Protein AF-A0A354IAH8-F1 (afdb_monomer)

Mean predicted aligned error: 7.02 Å

Solvent-accessible surface area (backbone atoms only — not comparable to full-atom values): 6229 Å² total; per-residue (Å²): 140,84,80,84,77,92,53,90,78,69,50,92,51,48,60,74,59,76,29,53,69,66,56,52,53,50,53,42,53,41,26,49,72,64,42,62,59,69,50,46,52,51,19,22,42,71,54,41,58,93,51,20,69,62,46,41,41,35,42,39,73,62,40,51,72,65,60,51,51,54,34,29,77,70,66,77,45,76,82,71,96,65,54,73,70,57,50,57,36,42,47,50,42,17,51,31,46,34,50,53,55,50,59,60,56,78,75,109

Radius of gyration: 14.68 Å; Cα contacts (8 Å, |Δi|>4): 103; chains: 1; bounding box: 50×22×39 Å

pLDDT: mean 84.74, std 15.86, range [38.16, 96.38]

Foldseek 3Di:
DDDDPPDPDLPVDLVVLVDDPVLLVVQLVCLLVVPPLVLLLVLLCVLPVLQSVVLSCCRHVVDDPVNVVVCVVVVNDDDGPDDPSVSVSSNSSSSSSSVVVVVVVVVD

Sequence (108 aa):
MQRKRNGYGIMESYAGYGLTRERAKILLKECVAGKHTELVQSAARQAKPDISKWIISSIVDGKSLHDMEVRWELGETEIMPCCRNSFYAYRKLTLAILDKMLQGKETA

Secondary structure (DSSP, 8-state):
------S----SSGGGGT--HHHHHHHHHHHHTTTTHHHHHHHHHHH-GGGHHHHHHHHTS---HHHHHHHHHTTSSPPPSS-HHHHHHHHHHHHHHHHHHHHHHHT-

Structure (mmCIF, N/CA/C/O backbone):
data_AF-A0A354IAH8-F1
#
_entry.id   AF-A0A354IAH8-F1
#
loop_
_atom_site.group_PDB
_atom_site.id
_atom_site.type_symbol
_atom_site.label_atom_id
_atom_site.label_alt_id
_atom_site.label_comp_id
_atom_site.label_asym_id
_atom_site.label_entity_id
_atom_site.label_seq_id
_atom_site.pdbx_PDB_ins_code
_atom_site.Cartn_x
_atom_site.Cartn_y
_atom_site.Cartn_z
_atom_site.occupancy
_atom_site.B_iso_or_equiv
_atom_site.auth_seq_id
_atom_site.auth_comp_id
_atom_site.auth_asym_id
_atom_site.auth_atom_id
_atom_site.pdbx_PDB_model_num
ATOM 1 N N . MET A 1 1 ? -33.307 -4.930 -15.703 1.00 40.62 1 MET A N 1
ATOM 2 C CA . MET A 1 1 ? -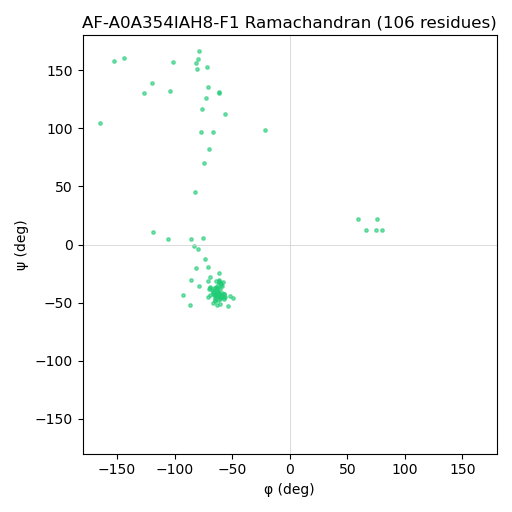32.308 -5.974 -15.375 1.00 40.62 1 MET A CA 1
ATOM 3 C C . MET A 1 1 ? -31.030 -5.712 -16.168 1.00 40.62 1 MET A C 1
ATOM 5 O O . MET A 1 1 ? -30.975 -6.062 -17.338 1.00 40.62 1 MET A O 1
ATOM 9 N N . GLN A 1 2 ? -30.025 -5.054 -15.582 1.00 45.28 2 GLN A N 1
ATOM 10 C CA . GLN A 1 2 ? -28.711 -4.901 -16.222 1.00 45.28 2 GLN A CA 1
ATOM 11 C C . GLN A 1 2 ? -27.704 -5.859 -15.581 1.00 45.28 2 GLN A C 1
ATOM 13 O O . GLN A 1 2 ? -27.651 -6.030 -14.366 1.00 45.28 2 GLN A O 1
ATOM 18 N N . ARG A 1 3 ? -26.988 -6.555 -16.463 1.00 38.16 3 ARG A N 1
ATOM 19 C CA . ARG A 1 3 ? -26.173 -7.746 -16.226 1.00 38.16 3 ARG A CA 1
ATOM 20 C C . ARG A 1 3 ? -25.024 -7.473 -15.248 1.00 38.16 3 ARG A C 1
ATOM 22 O O . ARG A 1 3 ? -24.243 -6.547 -15.454 1.00 38.16 3 ARG A O 1
ATOM 29 N N . LYS A 1 4 ? -24.886 -8.343 -14.239 1.00 45.16 4 LYS A N 1
ATOM 30 C CA . LYS A 1 4 ? -23.687 -8.465 -13.396 1.00 45.16 4 LYS A CA 1
ATOM 31 C C . LYS A 1 4 ? -22.473 -8.720 -14.297 1.00 45.16 4 LYS A C 1
ATOM 33 O O . LYS A 1 4 ? -22.378 -9.771 -14.926 1.00 45.16 4 LYS A O 1
ATOM 38 N N . ARG A 1 5 ? -21.554 -7.755 -14.371 1.00 42.41 5 ARG A N 1
ATOM 39 C CA . ARG A 1 5 ? -20.229 -7.951 -14.971 1.00 42.41 5 ARG A CA 1
ATOM 40 C C . ARG A 1 5 ? -19.363 -8.721 -13.972 1.00 42.41 5 ARG A C 1
ATOM 42 O O . ARG A 1 5 ? -18.792 -8.134 -13.063 1.00 42.41 5 ARG A O 1
ATOM 49 N N . ASN A 1 6 ? -19.288 -10.037 -14.154 1.00 42.16 6 ASN A N 1
ATOM 50 C CA . ASN A 1 6 ? -18.284 -10.911 -13.543 1.00 42.16 6 ASN A CA 1
ATOM 51 C C . ASN A 1 6 ? -16.930 -10.714 -14.256 1.00 42.16 6 ASN A C 1
ATOM 53 O O . ASN A 1 6 ? -16.478 -11.565 -15.012 1.00 42.16 6 ASN A O 1
ATOM 57 N N . GLY A 1 7 ? -16.296 -9.563 -14.055 1.00 41.38 7 GLY A N 1
ATOM 58 C CA . GLY A 1 7 ? -14.892 -9.345 -14.403 1.00 41.38 7 GLY A CA 1
ATOM 59 C C . GLY A 1 7 ? -14.202 -8.835 -13.155 1.00 41.38 7 GLY A C 1
ATOM 60 O O . GLY A 1 7 ? -14.775 -7.954 -12.523 1.00 41.38 7 GLY A O 1
ATOM 61 N N . TYR A 1 8 ? -13.059 -9.424 -12.775 1.00 46.66 8 TYR A N 1
ATOM 62 C CA . TYR A 1 8 ? -12.206 -9.029 -11.643 1.00 46.66 8 TYR A CA 1
ATOM 63 C C . TYR A 1 8 ? -12.459 -7.575 -11.236 1.00 46.66 8 TYR A C 1
ATOM 65 O O . TYR A 1 8 ? -12.022 -6.658 -11.928 1.00 46.66 8 TYR A O 1
ATOM 73 N N . GLY A 1 9 ? -13.281 -7.389 -10.197 1.00 45.28 9 GLY A N 1
ATOM 74 C CA . GLY A 1 9 ? -13.954 -6.124 -9.917 1.00 45.28 9 GLY A CA 1
ATOM 75 C C . GLY A 1 9 ? -12.963 -5.071 -9.457 1.00 45.28 9 GLY A C 1
ATOM 76 O O . GLY A 1 9 ? -12.788 -4.861 -8.260 1.00 45.28 9 GLY A O 1
ATOM 77 N N . ILE A 1 10 ? -12.291 -4.420 -10.406 1.00 54.34 10 ILE A N 1
ATOM 78 C CA . ILE A 1 10 ? -11.511 -3.218 -10.154 1.00 54.34 10 ILE A CA 1
ATOM 79 C C . ILE A 1 10 ? -12.529 -2.152 -9.770 1.00 54.34 10 ILE A C 1
ATOM 81 O O . ILE A 1 10 ? -13.186 -1.550 -10.615 1.00 54.34 10 ILE A O 1
ATOM 85 N N . MET A 1 11 ? -12.708 -1.959 -8.468 1.00 63.72 11 MET A N 1
ATOM 86 C CA . MET A 1 11 ? -13.592 -0.923 -7.963 1.00 63.72 11 MET A CA 1
ATOM 87 C C . MET A 1 11 ? -12.855 0.400 -8.120 1.00 63.72 11 MET A C 1
ATOM 89 O O . MET A 1 11 ? -11.775 0.598 -7.561 1.00 63.72 11 MET A O 1
ATOM 93 N N . GLU A 1 12 ? -13.389 1.298 -8.945 1.00 66.56 12 GLU A N 1
ATOM 94 C CA . GLU A 1 12 ? -12.732 2.571 -9.266 1.00 66.56 12 GLU A CA 1
ATOM 95 C C . GLU A 1 12 ? -12.526 3.431 -8.012 1.00 66.56 12 GLU A C 1
ATOM 97 O O . GLU A 1 12 ? -11.486 4.077 -7.856 1.00 66.56 12 GLU A O 1
ATOM 102 N N . SER A 1 13 ? -13.452 3.345 -7.057 1.00 80.62 13 SER A N 1
ATOM 103 C CA . SER A 1 13 ? -13.419 4.071 -5.792 1.00 80.62 13 SER A CA 1
ATOM 104 C C . SER A 1 13 ? -12.955 3.204 -4.614 1.00 80.62 13 SER A C 1
ATOM 106 O O . SER A 1 13 ? -13.081 1.981 -4.615 1.00 80.62 13 SER A O 1
ATOM 108 N N . TYR A 1 14 ? -12.444 3.859 -3.569 1.00 85.50 14 TYR A N 1
ATOM 109 C CA . TYR A 1 14 ? -12.134 3.219 -2.285 1.00 85.50 14 TYR A CA 1
ATOM 110 C C . TYR A 1 14 ? -13.373 2.610 -1.609 1.00 85.50 14 TYR A C 1
ATOM 112 O O . TYR A 1 14 ? -13.255 1.582 -0.948 1.00 85.50 14 TYR A O 1
ATOM 120 N N . ALA A 1 15 ? -14.557 3.193 -1.837 1.00 85.56 15 ALA A N 1
ATOM 121 C CA . ALA A 1 15 ? -15.809 2.751 -1.227 1.00 85.56 15 ALA A CA 1
ATOM 122 C C . ALA A 1 15 ? -16.148 1.298 -1.576 1.00 85.56 15 ALA A C 1
ATOM 124 O O . ALA A 1 15 ? -16.645 0.565 -0.728 1.00 85.56 15 ALA A O 1
ATOM 125 N N . GLY A 1 16 ? -15.808 0.850 -2.789 1.00 85.38 16 GLY A N 1
ATOM 126 C CA . GLY A 1 16 ? -15.986 -0.550 -3.164 1.00 85.38 16 GLY A CA 1
ATOM 127 C C . GLY A 1 16 ? -15.177 -1.517 -2.289 1.00 85.38 16 GLY A C 1
ATOM 128 O O . GLY A 1 16 ? -15.620 -2.623 -2.000 1.00 85.38 16 GLY A O 1
ATOM 129 N N . TYR A 1 17 ? -14.020 -1.085 -1.790 1.00 85.06 17 TYR A N 1
ATOM 130 C CA . TYR A 1 17 ? -13.194 -1.871 -0.873 1.00 85.06 17 TYR A CA 1
ATOM 131 C C . TYR A 1 17 ? -13.607 -1.714 0.601 1.00 85.06 17 TYR A C 1
ATOM 133 O O . TYR A 1 17 ? -12.941 -2.259 1.478 1.00 85.06 17 TYR A O 1
ATOM 141 N N . GLY A 1 18 ? -14.693 -0.986 0.886 1.00 87.12 18 GLY A N 1
ATOM 142 C CA . GLY A 1 18 ? -15.127 -0.675 2.248 1.00 87.12 18 GLY A CA 1
ATOM 143 C C . GLY A 1 18 ? -14.288 0.410 2.926 1.00 87.12 18 GLY A C 1
ATOM 144 O O . GLY A 1 18 ? -14.262 0.469 4.149 1.00 87.12 18 GLY A O 1
ATOM 145 N N . LEU A 1 19 ? -13.593 1.252 2.151 1.00 90.62 19 LEU A N 1
ATOM 146 C CA . LEU A 1 19 ? -12.712 2.299 2.670 1.00 90.62 19 LEU A CA 1
ATOM 147 C C . LEU A 1 19 ? -13.179 3.688 2.212 1.00 90.62 19 LEU A C 1
ATOM 149 O O . LEU A 1 19 ? -13.548 3.887 1.052 1.00 90.62 19 LEU A O 1
ATOM 153 N N . THR A 1 20 ? -13.130 4.683 3.096 1.00 92.25 20 THR A N 1
ATOM 154 C CA . THR A 1 20 ? -13.354 6.085 2.703 1.00 92.25 20 THR A CA 1
ATOM 155 C C . THR A 1 20 ? -12.078 6.688 2.114 1.00 92.25 20 THR A C 1
ATOM 157 O O . THR A 1 20 ? -10.963 6.235 2.388 1.00 92.25 20 THR A O 1
ATOM 160 N N . ARG A 1 21 ? -12.209 7.732 1.284 1.00 90.88 21 ARG A N 1
ATOM 161 C CA . ARG A 1 21 ? -11.035 8.418 0.711 1.00 90.88 21 ARG A CA 1
ATOM 162 C C . ARG A 1 21 ? -10.203 9.087 1.803 1.00 90.88 21 ARG A C 1
ATOM 164 O O . ARG A 1 21 ? -8.979 9.113 1.717 1.00 90.88 21 ARG A O 1
ATOM 171 N N . GLU A 1 22 ? -10.868 9.619 2.816 1.00 93.38 22 GLU A N 1
ATOM 172 C CA . GLU A 1 22 ? -10.285 10.293 3.968 1.00 93.38 22 GLU A CA 1
ATOM 173 C C . GLU A 1 22 ? -9.464 9.299 4.788 1.00 93.38 22 GLU A C 1
ATOM 175 O O . GLU A 1 22 ? -8.290 9.555 5.060 1.00 93.38 22 GLU A O 1
ATOM 180 N N . ARG A 1 23 ? -10.028 8.119 5.082 1.00 94.50 23 ARG A N 1
ATOM 181 C CA . ARG A 1 23 ? -9.314 7.061 5.801 1.00 94.50 23 ARG A CA 1
ATOM 182 C C . ARG A 1 23 ? -8.112 6.554 5.012 1.00 94.50 23 ARG A C 1
ATOM 184 O O . ARG A 1 23 ? -7.030 6.440 5.576 1.00 94.50 23 ARG A O 1
ATOM 191 N N . ALA A 1 24 ? -8.255 6.349 3.702 1.00 94.12 24 ALA A N 1
ATOM 192 C CA . ALA A 1 24 ? -7.136 5.970 2.839 1.00 94.12 24 ALA A CA 1
ATOM 193 C C . ALA A 1 24 ? -5.989 6.997 2.866 1.00 94.12 24 ALA A C 1
ATOM 195 O O . ALA A 1 24 ? -4.820 6.620 2.917 1.00 94.12 24 ALA A O 1
ATOM 196 N N . LYS A 1 25 ? -6.311 8.300 2.855 1.00 94.06 25 LYS A N 1
ATOM 197 C CA . LYS A 1 25 ? -5.312 9.375 2.972 1.00 94.06 25 LYS A CA 1
ATOM 198 C C . LYS A 1 25 ? -4.597 9.348 4.323 1.00 94.06 25 LYS A C 1
ATOM 200 O O . LYS A 1 25 ? -3.388 9.560 4.353 1.00 94.06 25 LYS A O 1
ATOM 205 N N . ILE A 1 26 ? -5.326 9.110 5.414 1.00 95.50 26 ILE A N 1
ATOM 206 C CA . ILE A 1 26 ? -4.751 8.997 6.762 1.00 95.50 26 ILE A CA 1
ATOM 207 C C . ILE A 1 26 ? -3.793 7.805 6.820 1.00 95.50 26 ILE A C 1
ATOM 209 O O . ILE A 1 26 ? -2.624 7.997 7.138 1.00 95.50 26 ILE A O 1
ATOM 213 N N . LEU A 1 27 ? -4.247 6.623 6.393 1.00 95.25 27 LEU A N 1
ATOM 214 C CA . LEU A 1 27 ? -3.432 5.407 6.383 1.00 95.25 27 LEU A CA 1
ATOM 215 C C . LEU A 1 27 ? -2.152 5.580 5.566 1.00 95.25 27 LEU A C 1
ATOM 217 O O . LEU A 1 27 ? -1.081 5.185 6.011 1.00 95.25 27 LEU A O 1
ATOM 221 N N . LEU A 1 28 ? -2.230 6.211 4.391 1.00 94.69 28 LEU A N 1
ATOM 222 C CA . LEU A 1 28 ? -1.041 6.491 3.584 1.00 94.69 28 LEU A CA 1
ATOM 223 C C . LEU A 1 28 ? -0.042 7.391 4.315 1.00 94.69 28 LEU A C 1
ATOM 225 O O . LEU A 1 28 ? 1.149 7.101 4.298 1.00 94.69 28 LEU A O 1
ATOM 229 N N . LYS A 1 29 ? -0.509 8.457 4.975 1.00 95.12 29 LYS A N 1
ATOM 230 C CA . LYS A 1 29 ? 0.370 9.331 5.767 1.00 95.12 29 LYS A CA 1
ATOM 231 C C . LYS A 1 29 ? 1.022 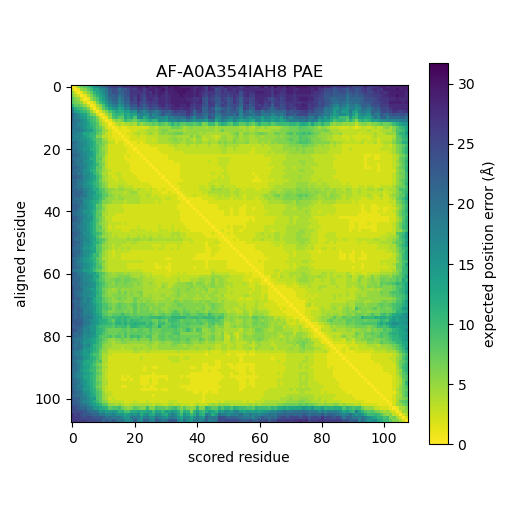8.575 6.922 1.00 95.12 29 LYS A C 1
ATOM 233 O O . LYS A 1 29 ? 2.205 8.766 7.174 1.00 95.12 29 LYS A O 1
ATOM 238 N N . GLU A 1 30 ? 0.269 7.717 7.601 1.00 95.12 30 GLU A N 1
ATOM 239 C CA . GLU A 1 30 ? 0.781 6.886 8.693 1.00 95.12 30 GLU A CA 1
ATOM 240 C C . GLU A 1 30 ? 1.836 5.891 8.201 1.00 95.12 30 GLU A C 1
ATOM 242 O O . GLU A 1 30 ? 2.891 5.774 8.820 1.00 95.12 30 GLU A O 1
ATOM 247 N N . CYS A 1 31 ? 1.596 5.238 7.061 1.00 94.56 31 CYS A N 1
ATOM 248 C CA . CYS A 1 31 ? 2.544 4.302 6.459 1.00 94.56 31 CYS A CA 1
ATOM 249 C C . CYS A 1 31 ? 3.841 4.995 6.021 1.00 94.56 31 CYS A C 1
ATOM 251 O O . CYS A 1 31 ? 4.922 4.493 6.314 1.00 94.56 31 CYS A O 1
ATOM 253 N N . VAL A 1 32 ? 3.744 6.161 5.370 1.00 93.38 32 VAL A N 1
ATOM 254 C CA . VAL A 1 32 ? 4.918 6.964 4.977 1.00 93.38 32 VAL A CA 1
ATOM 255 C C . VAL A 1 32 ? 5.691 7.464 6.201 1.00 93.38 32 VAL A C 1
ATOM 257 O O . VAL A 1 32 ? 6.912 7.566 6.166 1.00 93.38 32 VAL A O 1
ATOM 260 N N . ALA A 1 33 ? 5.003 7.716 7.317 1.00 94.12 33 ALA A N 1
ATOM 261 C CA . ALA A 1 33 ? 5.631 8.032 8.599 1.00 94.12 33 ALA A CA 1
ATOM 262 C C . ALA A 1 33 ? 6.249 6.806 9.308 1.00 94.12 33 ALA A C 1
ATOM 264 O O . ALA A 1 33 ? 6.681 6.920 10.454 1.00 94.12 33 ALA A O 1
ATOM 265 N N . GLY A 1 34 ? 6.272 5.632 8.667 1.00 91.88 34 GLY A N 1
ATOM 266 C CA . GLY A 1 34 ? 6.861 4.406 9.206 1.00 91.88 34 GLY A CA 1
ATOM 267 C C . GLY A 1 34 ? 5.978 3.656 10.207 1.00 91.88 34 GLY A C 1
ATOM 268 O O . GLY A 1 34 ? 6.461 2.754 10.890 1.00 91.88 34 GLY A O 1
ATOM 269 N N . LYS A 1 35 ?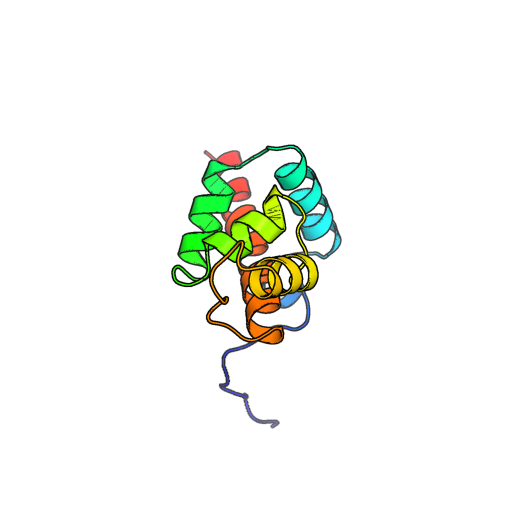 4.688 4.000 10.324 1.00 93.06 35 LYS A N 1
ATOM 270 C CA . LYS A 1 35 ? 3.750 3.240 11.161 1.00 93.06 35 LYS A CA 1
ATOM 271 C C . LYS A 1 35 ? 3.260 1.991 10.431 1.00 93.06 35 LYS A C 1
ATOM 273 O O . LYS A 1 35 ? 3.117 1.972 9.212 1.00 93.06 35 LYS A O 1
ATOM 278 N N . HIS A 1 36 ? 2.923 0.962 11.208 1.00 91.75 36 HIS A N 1
ATOM 279 C CA . HIS A 1 36 ? 2.266 -0.262 10.730 1.00 91.75 36 HIS A CA 1
ATOM 280 C C . HIS A 1 36 ? 3.046 -1.052 9.664 1.00 91.75 36 HIS A C 1
ATOM 282 O O . HIS A 1 36 ? 2.449 -1.858 8.957 1.00 91.75 36 HIS A O 1
ATOM 288 N N . THR A 1 37 ? 4.367 -0.876 9.564 1.00 90.19 37 THR A N 1
ATOM 289 C CA . THR A 1 37 ? 5.211 -1.448 8.499 1.00 90.19 37 THR A CA 1
ATOM 290 C C . THR A 1 37 ? 5.018 -2.956 8.320 1.00 90.19 37 THR A C 1
ATOM 292 O O . THR A 1 37 ? 4.833 -3.429 7.200 1.00 90.19 37 THR A O 1
ATOM 295 N N . GLU A 1 38 ? 4.969 -3.720 9.412 1.00 92.56 38 GLU A N 1
ATOM 296 C CA . GLU A 1 38 ? 4.726 -5.170 9.370 1.00 92.56 38 GLU A CA 1
ATOM 297 C C . GLU A 1 38 ? 3.320 -5.521 8.859 1.00 92.56 38 GLU A C 1
ATOM 299 O O . GLU A 1 38 ? 3.145 -6.442 8.057 1.00 92.56 38 GLU A O 1
ATOM 304 N N . LEU A 1 39 ? 2.307 -4.757 9.277 1.00 94.88 39 LEU A N 1
ATOM 305 C CA . LEU A 1 39 ? 0.927 -4.955 8.835 1.00 94.88 39 LEU A CA 1
ATOM 306 C C . LEU A 1 39 ? 0.763 -4.593 7.360 1.00 94.88 39 LEU A C 1
ATOM 308 O O . LEU A 1 39 ? 0.056 -5.296 6.648 1.00 94.88 39 LEU A O 1
ATOM 312 N N . VAL A 1 40 ? 1.455 -3.559 6.873 1.00 95.31 40 VAL A N 1
ATOM 313 C CA . VAL A 1 40 ? 1.478 -3.203 5.446 1.00 95.31 40 VAL A CA 1
ATOM 314 C C . VAL A 1 40 ? 2.077 -4.339 4.621 1.00 95.31 40 VAL A C 1
ATOM 316 O O . VAL A 1 40 ? 1.520 -4.693 3.582 1.00 95.31 40 VAL A O 1
ATOM 319 N N . GLN A 1 41 ? 3.169 -4.955 5.087 1.00 95.06 41 GLN A N 1
ATOM 320 C CA . GLN A 1 41 ? 3.759 -6.113 4.410 1.00 95.06 41 GLN A CA 1
ATOM 321 C C . GLN A 1 41 ? 2.785 -7.296 4.360 1.00 95.06 41 GLN A C 1
ATOM 323 O O . GLN A 1 41 ? 2.608 -7.904 3.302 1.00 95.06 41 GLN A O 1
ATOM 328 N N . SER A 1 42 ? 2.121 -7.600 5.480 1.00 95.94 42 SER A N 1
ATOM 329 C CA . SER A 1 42 ? 1.110 -8.661 5.548 1.00 95.94 42 SER A CA 1
ATOM 330 C C . SER A 1 42 ? -0.077 -8.371 4.624 1.00 95.94 42 SER A C 1
ATOM 332 O O . SER A 1 42 ? -0.447 -9.209 3.801 1.00 95.94 42 SER A O 1
ATOM 334 N N . ALA A 1 43 ? -0.619 -7.153 4.676 1.00 96.38 43 ALA A N 1
ATOM 335 C CA . ALA A 1 43 ? -1.734 -6.718 3.846 1.00 96.38 43 ALA A CA 1
ATOM 336 C C . ALA A 1 43 ? -1.394 -6.763 2.348 1.00 96.38 43 ALA A C 1
ATOM 338 O O . ALA A 1 43 ? -2.207 -7.222 1.548 1.00 96.38 43 ALA A O 1
ATOM 339 N N . ALA A 1 44 ? -0.185 -6.346 1.958 1.00 96.06 44 ALA A N 1
ATOM 340 C CA . ALA A 1 44 ? 0.261 -6.389 0.568 1.00 96.06 44 ALA A CA 1
ATOM 341 C C . ALA A 1 44 ? 0.411 -7.828 0.053 1.00 96.06 44 ALA A C 1
ATOM 343 O O . ALA A 1 44 ? -0.009 -8.121 -1.067 1.00 96.06 44 ALA A O 1
ATOM 344 N N . ARG A 1 45 ? 0.955 -8.738 0.876 1.00 95.50 45 ARG A N 1
ATOM 345 C CA . ARG A 1 45 ? 1.027 -10.169 0.541 1.00 95.50 45 ARG A CA 1
ATOM 346 C C . ARG A 1 45 ? -0.366 -10.783 0.401 1.00 95.50 45 ARG A C 1
ATOM 348 O O . ARG A 1 45 ? -0.578 -11.550 -0.528 1.00 95.50 45 ARG A O 1
ATOM 355 N N . GLN A 1 46 ? -1.318 -10.418 1.262 1.00 95.12 46 GLN A N 1
ATOM 356 C CA . GLN A 1 46 ? -2.705 -10.885 1.144 1.00 95.12 46 GLN A CA 1
ATOM 357 C C . GLN A 1 46 ? -3.412 -10.332 -0.099 1.00 95.12 46 GLN A C 1
ATOM 359 O O . GLN A 1 46 ? -4.165 -11.056 -0.744 1.00 95.12 46 GLN A O 1
ATOM 364 N N . ALA A 1 47 ? -3.171 -9.067 -0.454 1.00 93.62 47 ALA A N 1
ATOM 365 C CA . ALA A 1 47 ? -3.794 -8.445 -1.618 1.00 93.62 47 ALA A CA 1
ATOM 366 C C . ALA A 1 47 ? -3.319 -9.077 -2.933 1.00 93.62 47 ALA A C 1
ATOM 368 O O . ALA A 1 47 ? -4.139 -9.411 -3.789 1.00 93.62 47 ALA A O 1
ATOM 369 N N . LYS A 1 48 ? -1.997 -9.207 -3.108 1.00 93.38 48 LYS A N 1
ATOM 370 C CA . LYS A 1 48 ? -1.383 -9.848 -4.277 1.00 93.38 48 LYS A CA 1
ATOM 371 C C . LYS A 1 48 ? 0.099 -10.157 -3.997 1.00 93.38 48 LYS A C 1
ATOM 373 O O . LYS A 1 48 ? 0.919 -9.239 -4.078 1.00 93.38 48 LYS A O 1
ATOM 378 N N . PRO A 1 49 ? 0.468 -11.427 -3.738 1.00 92.44 49 PRO A N 1
ATOM 379 C CA . PRO A 1 49 ? 1.848 -11.813 -3.433 1.00 92.44 49 PRO A CA 1
ATOM 380 C C . PRO A 1 49 ? 2.842 -11.408 -4.526 1.00 92.44 49 PRO A C 1
ATOM 382 O O . PRO A 1 49 ? 3.868 -10.802 -4.234 1.00 92.44 49 PRO A O 1
ATOM 385 N N . ASP A 1 50 ? 2.490 -11.658 -5.790 1.00 91.62 50 ASP A N 1
ATOM 386 C CA . ASP A 1 50 ? 3.400 -11.486 -6.931 1.00 91.62 50 ASP A CA 1
ATOM 387 C C . ASP A 1 50 ? 3.882 -10.052 -7.127 1.00 91.62 50 ASP A C 1
ATOM 389 O O . ASP A 1 50 ? 4.926 -9.852 -7.730 1.00 91.62 50 ASP A O 1
ATOM 393 N N . ILE A 1 51 ? 3.127 -9.054 -6.649 1.00 91.00 51 ILE A N 1
ATOM 394 C CA . ILE A 1 51 ? 3.495 -7.639 -6.781 1.00 91.00 51 ILE A CA 1
ATOM 395 C C . ILE A 1 51 ? 3.679 -6.935 -5.435 1.00 91.00 51 ILE A C 1
ATOM 397 O O . ILE A 1 51 ? 3.782 -5.706 -5.388 1.00 91.00 51 ILE A O 1
ATOM 401 N N . SER A 1 52 ? 3.706 -7.682 -4.327 1.00 93.56 52 SER A N 1
ATOM 402 C CA . SER A 1 52 ? 3.645 -7.086 -2.992 1.00 93.56 52 SER A CA 1
ATOM 403 C C . SER A 1 52 ? 4.794 -6.108 -2.748 1.00 93.56 52 SER A C 1
ATOM 405 O O . SER A 1 52 ? 4.567 -5.071 -2.134 1.00 93.56 52 SER A O 1
ATOM 407 N N . LYS A 1 53 ? 6.001 -6.376 -3.277 1.00 93.25 53 LYS A N 1
ATOM 408 C CA . LYS A 1 53 ? 7.164 -5.479 -3.132 1.00 93.25 53 LYS A CA 1
ATOM 409 C C . LYS A 1 53 ? 6.920 -4.087 -3.727 1.00 93.25 53 LYS A C 1
ATOM 411 O O . LYS A 1 53 ? 7.159 -3.091 -3.052 1.00 93.25 53 LYS A O 1
ATOM 416 N N . TRP A 1 54 ? 6.345 -4.006 -4.928 1.00 93.81 54 TRP A N 1
ATOM 417 C CA . TRP A 1 54 ? 6.025 -2.728 -5.575 1.00 93.81 54 TRP A CA 1
ATOM 418 C C . TRP A 1 54 ? 4.894 -1.997 -4.844 1.00 93.81 54 TRP A C 1
ATOM 420 O O . TRP A 1 54 ? 4.936 -0.779 -4.684 1.00 93.81 54 TRP A O 1
ATOM 430 N N . ILE A 1 55 ? 3.895 -2.730 -4.340 1.00 94.62 55 ILE A N 1
ATOM 431 C CA . ILE A 1 55 ? 2.811 -2.141 -3.542 1.00 94.62 55 ILE A CA 1
ATOM 432 C C . ILE A 1 55 ? 3.334 -1.576 -2.216 1.00 94.62 55 ILE A C 1
ATOM 434 O O . ILE A 1 55 ? 2.948 -0.469 -1.842 1.00 94.62 55 ILE A O 1
ATOM 438 N N . ILE A 1 56 ? 4.232 -2.296 -1.536 1.00 94.88 56 ILE A N 1
ATOM 439 C CA . ILE A 1 56 ? 4.874 -1.837 -0.297 1.00 94.88 56 ILE A CA 1
ATOM 440 C C . ILE A 1 56 ? 5.665 -0.559 -0.566 1.00 94.88 56 ILE A C 1
ATOM 442 O O . ILE A 1 56 ? 5.396 0.439 0.096 1.00 94.88 56 ILE A O 1
ATOM 446 N N . SER A 1 57 ? 6.538 -0.530 -1.579 1.00 93.06 57 SER A N 1
ATOM 447 C CA . SER A 1 57 ? 7.263 0.698 -1.941 1.00 93.06 57 SER A CA 1
ATOM 448 C C . SER A 1 57 ? 6.328 1.853 -2.292 1.00 93.06 57 SER A C 1
ATOM 450 O O . SER A 1 57 ? 6.606 3.014 -2.001 1.00 93.06 57 SER A O 1
ATOM 452 N N . SER A 1 58 ? 5.164 1.560 -2.866 1.00 94.25 58 SER A N 1
ATOM 453 C CA . SER A 1 58 ? 4.194 2.600 -3.183 1.00 94.25 58 SER A CA 1
ATOM 454 C C . SER A 1 58 ? 3.504 3.222 -1.967 1.00 94.25 58 SER A C 1
ATOM 456 O O . SER A 1 58 ? 3.101 4.389 -2.003 1.00 94.25 58 SER A O 1
ATOM 458 N N . ILE A 1 59 ? 3.313 2.428 -0.914 1.00 94.56 59 ILE A N 1
ATOM 459 C CA . ILE A 1 59 ? 2.591 2.813 0.301 1.00 94.56 59 ILE A CA 1
ATOM 460 C C . ILE A 1 59 ? 3.547 3.371 1.359 1.00 94.56 59 ILE A C 1
ATOM 462 O O . ILE A 1 59 ? 3.220 4.378 1.977 1.00 94.56 59 ILE A O 1
ATOM 466 N N . VAL A 1 60 ? 4.703 2.735 1.550 1.00 94.38 60 VAL A N 1
ATOM 467 C CA . VAL A 1 60 ? 5.696 3.085 2.577 1.00 94.38 60 VAL A CA 1
ATOM 468 C C . VAL A 1 60 ? 6.653 4.152 2.058 1.00 94.38 60 VAL A C 1
ATOM 470 O O . VAL A 1 60 ? 6.771 5.209 2.663 1.00 94.38 60 VAL A O 1
ATOM 473 N N . ASP A 1 61 ? 7.260 3.942 0.888 1.00 90.06 61 ASP A N 1
ATOM 474 C CA . ASP A 1 61 ? 8.240 4.893 0.336 1.00 90.06 61 ASP A CA 1
ATOM 475 C C . ASP A 1 61 ? 7.566 6.061 -0.410 1.00 90.06 61 ASP A C 1
ATOM 477 O O . ASP A 1 61 ? 8.237 6.927 -0.974 1.00 90.06 61 ASP A O 1
ATOM 481 N N . GLY A 1 62 ? 6.229 6.061 -0.484 1.00 89.00 62 GLY A N 1
ATOM 482 C CA . GLY A 1 62 ? 5.441 7.068 -1.195 1.00 89.00 62 GLY A CA 1
ATOM 483 C C . GLY A 1 62 ? 5.625 7.058 -2.716 1.00 89.00 62 GLY A C 1
ATOM 484 O O . GLY A 1 62 ? 5.184 7.992 -3.384 1.00 89.00 62 GLY A O 1
ATOM 485 N N . LYS A 1 63 ? 6.254 6.019 -3.281 1.00 89.00 63 LYS A N 1
ATOM 486 C CA . LYS A 1 63 ? 6.587 5.957 -4.709 1.00 89.00 63 LYS A CA 1
ATOM 487 C C . LYS A 1 63 ? 5.341 5.768 -5.571 1.00 89.00 63 LYS A C 1
ATOM 489 O O . LYS A 1 63 ? 4.455 4.952 -5.294 1.00 89.00 63 LYS A O 1
ATOM 494 N N . SER A 1 64 ? 5.256 6.524 -6.651 1.00 86.19 64 SER A N 1
ATOM 495 C CA . SER A 1 64 ? 4.250 6.315 -7.684 1.00 86.19 64 SER A CA 1
ATOM 496 C C . SER A 1 64 ? 4.643 5.151 -8.598 1.00 86.19 64 SER A C 1
ATOM 498 O O . SER A 1 64 ? 5.781 4.684 -8.584 1.00 86.19 64 SER A O 1
ATOM 500 N N . LEU A 1 65 ? 3.688 4.676 -9.403 1.00 85.50 65 LEU A N 1
ATOM 501 C CA . LEU A 1 65 ? 3.992 3.727 -10.474 1.00 85.50 65 LEU A CA 1
ATOM 502 C C . LEU A 1 65 ? 5.044 4.303 -11.427 1.00 85.50 65 LEU A C 1
ATOM 504 O O . LEU A 1 65 ? 5.987 3.608 -11.776 1.00 85.50 65 LEU A O 1
ATOM 508 N N . HIS A 1 66 ? 4.905 5.584 -11.766 1.00 86.69 66 HIS A N 1
ATOM 509 C CA . HIS A 1 66 ? 5.832 6.284 -12.642 1.00 86.69 66 HIS A CA 1
ATOM 510 C C . HIS A 1 66 ? 7.260 6.293 -12.080 1.00 86.69 66 HIS A C 1
ATOM 512 O O . HIS A 1 66 ? 8.200 5.979 -12.797 1.00 86.69 66 HIS A O 1
ATOM 518 N N . ASP A 1 67 ? 7.429 6.540 -10.776 1.00 86.75 67 ASP A N 1
ATOM 519 C CA . ASP A 1 67 ? 8.757 6.488 -10.145 1.00 86.75 67 ASP A CA 1
ATOM 520 C C . ASP A 1 67 ? 9.396 5.096 -10.250 1.00 86.75 67 ASP A C 1
ATOM 522 O O . ASP A 1 67 ? 10.616 4.967 -10.311 1.00 86.75 67 ASP A O 1
ATOM 526 N N . MET A 1 68 ? 8.581 4.039 -10.241 1.00 86.12 68 MET A N 1
ATOM 527 C CA . MET A 1 68 ? 9.058 2.665 -10.396 1.00 86.12 68 MET A CA 1
ATOM 528 C C . MET A 1 68 ? 9.349 2.312 -11.856 1.00 86.12 68 MET A C 1
ATOM 530 O O . MET A 1 68 ? 10.318 1.602 -12.105 1.00 86.12 68 MET A O 1
ATOM 534 N N . GLU A 1 69 ? 8.557 2.823 -12.802 1.00 86.62 69 GLU A N 1
ATOM 535 C CA . GLU A 1 69 ? 8.814 2.704 -14.243 1.00 86.62 69 GLU A CA 1
ATOM 536 C C . GLU A 1 69 ? 10.154 3.354 -14.604 1.00 86.62 69 GLU A C 1
ATOM 538 O O . GLU A 1 69 ? 10.990 2.701 -15.218 1.00 86.62 69 GLU A O 1
ATOM 543 N N . VAL A 1 70 ? 10.422 4.567 -14.106 1.00 86.56 70 VAL A N 1
ATOM 544 C CA . VAL A 1 70 ? 11.712 5.252 -14.299 1.00 86.56 70 VAL A CA 1
ATOM 545 C C . VAL A 1 70 ? 12.874 4.424 -13.742 1.00 86.56 70 VAL A C 1
ATOM 547 O O . VAL A 1 70 ? 13.885 4.241 -14.409 1.00 86.56 70 VAL A O 1
ATOM 550 N N . ARG A 1 71 ? 12.740 3.864 -12.534 1.00 85.00 71 ARG A N 1
ATOM 551 C CA . ARG A 1 71 ? 13.781 2.995 -11.950 1.00 85.00 71 ARG A CA 1
ATOM 552 C C . ARG A 1 71 ? 14.025 1.730 -12.767 1.00 85.00 71 ARG A C 1
ATOM 554 O O . ARG A 1 71 ? 15.153 1.250 -12.824 1.00 85.00 71 ARG A O 1
ATOM 561 N N . TRP A 1 72 ? 12.979 1.170 -13.367 1.00 86.06 72 TRP A N 1
ATOM 562 C CA . TRP A 1 72 ? 13.110 0.008 -14.239 1.00 86.06 72 TRP A CA 1
ATOM 563 C C . TRP A 1 72 ? 13.829 0.375 -15.542 1.00 86.06 72 TRP A C 1
ATOM 565 O O . TRP A 1 72 ? 14.748 -0.338 -15.938 1.00 86.06 72 TRP A O 1
ATOM 575 N N . GLU A 1 73 ? 13.483 1.507 -16.160 1.00 86.75 73 GLU A N 1
ATOM 576 C CA . GLU A 1 73 ? 14.170 2.026 -17.353 1.00 86.75 73 GLU A CA 1
ATOM 577 C C . GLU A 1 73 ? 15.661 2.297 -17.094 1.00 86.75 73 GLU A C 1
ATOM 579 O O . GLU A 1 73 ? 16.493 2.085 -17.975 1.00 86.75 73 GLU A O 1
ATOM 584 N N . LEU A 1 74 ? 16.011 2.697 -15.868 1.00 90.44 74 LEU A N 1
ATOM 585 C CA . LEU A 1 74 ? 17.393 2.875 -15.410 1.00 90.44 74 LEU A CA 1
ATOM 586 C C . LEU A 1 74 ? 18.104 1.560 -15.026 1.00 90.44 74 LEU A C 1
ATOM 588 O O . LEU A 1 74 ? 19.287 1.583 -14.693 1.00 90.44 74 LEU A O 1
ATOM 592 N N . GLY A 1 75 ? 17.414 0.415 -15.057 1.00 86.69 75 GLY A N 1
ATOM 593 C CA . GLY A 1 75 ? 17.970 -0.892 -14.688 1.00 86.69 75 GLY A CA 1
ATOM 594 C C . GLY A 1 75 ? 18.151 -1.115 -13.180 1.00 86.69 75 GLY A C 1
ATOM 595 O O . GLY A 1 75 ? 18.803 -2.077 -12.780 1.00 86.69 75 GLY A O 1
ATOM 596 N N . GLU A 1 76 ? 17.578 -0.258 -12.332 1.00 86.12 76 GLU A N 1
ATOM 597 C CA . GLU A 1 76 ? 17.702 -0.336 -10.867 1.00 86.12 76 GLU A CA 1
ATOM 598 C C . GLU A 1 76 ? 16.734 -1.348 -10.235 1.00 86.12 76 GLU A C 1
ATOM 600 O O . GLU A 1 76 ? 16.920 -1.774 -9.095 1.00 86.12 76 GLU A O 1
ATOM 605 N N . THR A 1 77 ? 15.662 -1.712 -10.944 1.00 81.94 77 THR A N 1
ATOM 606 C CA . THR A 1 77 ? 14.640 -2.645 -10.457 1.00 81.94 77 THR A CA 1
ATOM 607 C C . THR A 1 77 ? 14.097 -3.525 -11.577 1.00 81.94 77 THR A C 1
ATOM 609 O O . THR A 1 77 ? 14.192 -3.204 -12.758 1.00 81.94 77 THR A O 1
ATOM 612 N N . GLU A 1 78 ? 13.490 -4.643 -11.193 1.00 86.00 78 GLU A N 1
ATOM 613 C CA . GLU A 1 78 ? 12.796 -5.548 -12.106 1.00 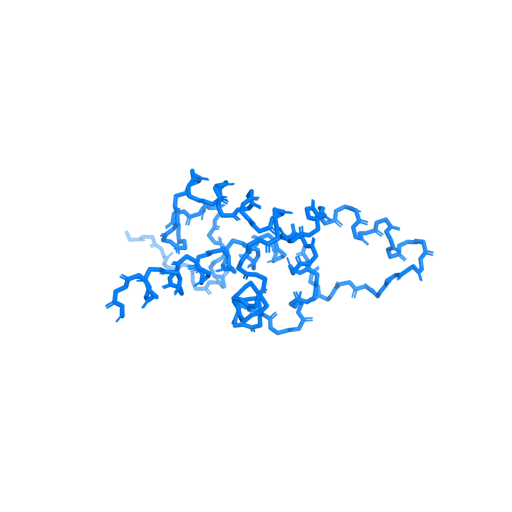86.00 78 GLU A CA 1
ATOM 614 C C . GLU A 1 78 ? 11.481 -4.947 -12.618 1.00 86.00 78 GLU A C 1
ATOM 616 O O . GLU A 1 78 ? 10.801 -4.185 -11.916 1.00 86.00 78 GLU A O 1
ATOM 621 N N . ILE A 1 79 ? 11.073 -5.381 -13.815 1.00 84.62 79 ILE A N 1
ATOM 622 C CA . ILE A 1 79 ? 9.773 -5.025 -14.380 1.00 84.62 79 ILE A CA 1
ATOM 623 C C . ILE A 1 79 ? 8.645 -5.539 -13.483 1.00 84.62 79 ILE A C 1
ATOM 625 O O . ILE A 1 79 ? 8.614 -6.702 -13.074 1.00 84.62 79 ILE A O 1
ATOM 629 N N . MET A 1 80 ? 7.691 -4.666 -13.172 1.00 85.44 80 MET A N 1
ATOM 630 C CA . MET A 1 80 ? 6.522 -5.057 -12.398 1.00 85.44 80 MET A CA 1
ATOM 631 C C . MET A 1 80 ? 5.577 -5.911 -13.256 1.00 85.44 80 MET A C 1
ATOM 633 O O . MET A 1 80 ? 5.124 -5.442 -14.301 1.00 85.44 80 MET A O 1
ATOM 637 N N . PRO A 1 81 ? 5.178 -7.116 -12.809 1.00 86.94 81 PRO A N 1
ATOM 638 C CA . PRO A 1 81 ? 4.344 -8.013 -13.602 1.00 86.94 81 PRO A CA 1
ATOM 639 C C . PRO A 1 81 ? 2.849 -7.655 -13.504 1.00 86.94 81 PRO A C 1
ATOM 641 O O . PRO A 1 81 ? 2.001 -8.520 -13.288 1.00 86.94 81 PRO A O 1
ATOM 644 N N . CYS A 1 82 ? 2.484 -6.373 -13.618 1.00 84.06 82 CYS A N 1
ATOM 645 C CA . CYS A 1 82 ? 1.080 -5.977 -13.725 1.00 84.06 82 CYS A CA 1
ATOM 646 C C . CYS A 1 82 ? 0.876 -4.661 -14.479 1.00 84.06 82 CYS A C 1
ATOM 648 O O . CYS A 1 82 ? 1.766 -3.822 -14.571 1.00 84.06 82 CYS A O 1
ATOM 650 N N . CYS A 1 83 ? -0.336 -4.468 -15.003 1.00 85.06 83 CYS A N 1
ATOM 651 C CA . CYS A 1 83 ? -0.714 -3.218 -15.647 1.00 85.06 83 CYS A CA 1
ATOM 652 C C . CYS A 1 83 ? -1.089 -2.140 -14.618 1.00 85.06 83 CYS A C 1
ATOM 654 O O . CYS A 1 83 ? -1.494 -2.430 -13.486 1.00 85.06 83 CYS A O 1
ATOM 656 N N . ARG A 1 84 ? -1.039 -0.875 -15.049 1.00 84.56 84 ARG A N 1
ATOM 657 C CA . ARG A 1 84 ? -1.347 0.307 -14.229 1.00 84.56 84 ARG A CA 1
ATOM 658 C C . ARG A 1 84 ? -2.665 0.203 -13.455 1.00 84.56 84 ARG A C 1
ATOM 660 O O . ARG A 1 84 ? -2.712 0.506 -12.264 1.00 84.56 84 ARG A O 1
ATOM 667 N N . ASN A 1 85 ? -3.739 -0.234 -14.109 1.00 87.00 85 ASN A N 1
ATOM 668 C CA . ASN A 1 85 ? -5.057 -0.320 -13.472 1.00 87.00 85 ASN A CA 1
ATOM 669 C C . ASN A 1 85 ? -5.080 -1.373 -12.361 1.00 87.00 85 ASN A C 1
ATOM 671 O O . ASN A 1 85 ? -5.597 -1.110 -11.274 1.00 87.00 85 ASN A O 1
ATOM 675 N N . SER A 1 86 ? -4.475 -2.537 -12.609 1.00 89.12 86 SER A N 1
ATOM 676 C CA . SER A 1 86 ? -4.324 -3.584 -11.603 1.00 89.12 86 SER A CA 1
ATOM 677 C C . SER A 1 86 ? -3.480 -3.104 -10.429 1.00 89.12 86 SER A C 1
ATOM 679 O O . SER A 1 86 ? -3.889 -3.288 -9.288 1.00 89.12 86 SER A O 1
ATOM 681 N N . PHE A 1 87 ? -2.370 -2.410 -10.683 1.00 91.31 87 PHE A N 1
ATOM 682 C CA . PHE A 1 87 ? -1.525 -1.848 -9.631 1.00 91.31 87 PHE A CA 1
ATOM 683 C C . PHE A 1 87 ? -2.313 -0.963 -8.656 1.00 91.31 87 PHE A C 1
ATOM 685 O O . PHE A 1 87 ? -2.309 -1.202 -7.448 1.00 91.31 87 PHE A O 1
ATOM 692 N N . TYR A 1 88 ? -3.060 0.023 -9.164 1.00 90.69 88 TYR A N 1
ATOM 693 C CA . TYR A 1 88 ? -3.852 0.904 -8.301 1.00 90.69 88 TYR A CA 1
ATOM 694 C C . TYR A 1 88 ? -5.043 0.191 -7.649 1.00 90.69 88 TYR A C 1
ATOM 696 O O . TYR A 1 88 ? -5.456 0.579 -6.555 1.00 90.69 88 TYR A O 1
ATOM 704 N N . ALA A 1 89 ? -5.591 -0.854 -8.273 1.00 91.56 8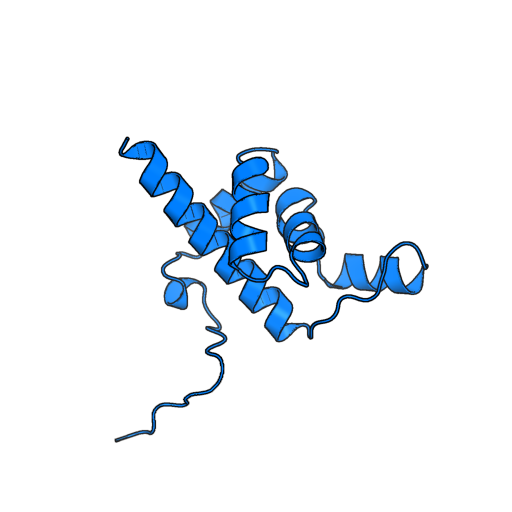9 ALA A N 1
ATOM 705 C CA . ALA A 1 89 ? -6.604 -1.705 -7.653 1.00 91.56 89 ALA A CA 1
ATOM 706 C C . ALA A 1 89 ? -6.035 -2.458 -6.442 1.00 91.56 89 ALA A C 1
ATOM 708 O O . ALA A 1 89 ? -6.606 -2.393 -5.354 1.00 91.56 89 ALA A O 1
ATOM 709 N N . TYR A 1 90 ? -4.875 -3.098 -6.601 1.00 93.25 90 TYR A N 1
ATOM 710 C CA . TYR A 1 90 ? -4.196 -3.806 -5.518 1.00 93.25 90 TYR A CA 1
ATOM 711 C C . TYR A 1 90 ? -3.718 -2.850 -4.426 1.00 93.25 90 TYR A C 1
ATOM 713 O O . TYR A 1 90 ? -3.876 -3.160 -3.253 1.00 93.25 90 TYR A O 1
ATOM 721 N N . ARG A 1 91 ? -3.249 -1.645 -4.775 1.00 94.38 91 ARG A N 1
ATOM 722 C CA . ARG A 1 91 ? -2.903 -0.611 -3.78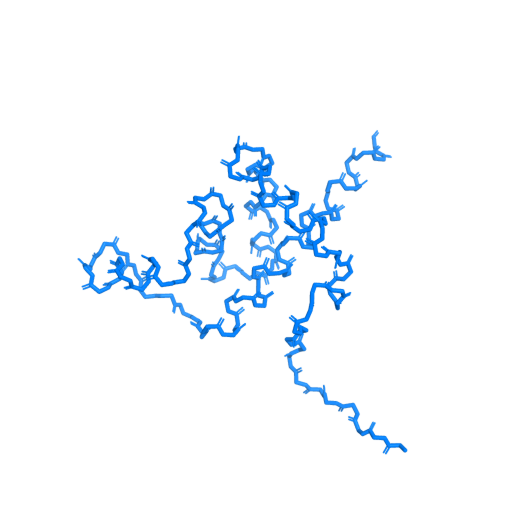5 1.00 94.38 91 ARG A CA 1
ATOM 723 C C . ARG A 1 91 ? -4.105 -0.243 -2.909 1.00 94.38 91 ARG A C 1
ATOM 725 O O . ARG A 1 91 ? -3.967 -0.148 -1.692 1.00 94.38 91 ARG A O 1
ATOM 732 N N . LYS A 1 92 ? -5.287 -0.059 -3.510 1.00 94.12 92 LYS A N 1
ATOM 733 C CA . LYS A 1 92 ? -6.535 0.210 -2.774 1.00 94.12 92 LYS A CA 1
ATOM 734 C C . LYS A 1 92 ? -6.949 -0.975 -1.900 1.00 94.12 92 LYS A C 1
ATOM 736 O O . LYS A 1 92 ? -7.299 -0.771 -0.741 1.00 94.12 92 LYS A O 1
ATOM 741 N N . LEU A 1 93 ? -6.868 -2.193 -2.437 1.00 94.50 93 LEU A N 1
ATOM 742 C CA . LEU A 1 93 ? -7.169 -3.418 -1.699 1.00 94.50 93 LEU A CA 1
ATOM 743 C C . LEU A 1 93 ? -6.252 -3.585 -0.480 1.00 94.50 93 LEU A C 1
ATOM 745 O O . LEU A 1 93 ? -6.747 -3.853 0.610 1.00 94.50 93 LEU A O 1
ATOM 749 N N . THR A 1 94 ? -4.946 -3.357 -0.632 1.00 96.06 94 THR A N 1
ATOM 750 C CA . THR A 1 94 ? -3.978 -3.409 0.471 1.00 96.06 94 THR A CA 1
ATOM 751 C C . THR A 1 94 ? -4.347 -2.447 1.593 1.00 96.06 94 THR A C 1
ATOM 753 O O . THR A 1 94 ? -4.338 -2.843 2.753 1.00 96.06 94 THR A O 1
ATOM 756 N N . LEU A 1 95 ? -4.722 -1.205 1.269 1.00 95.81 95 LEU A N 1
ATOM 757 C CA . LEU A 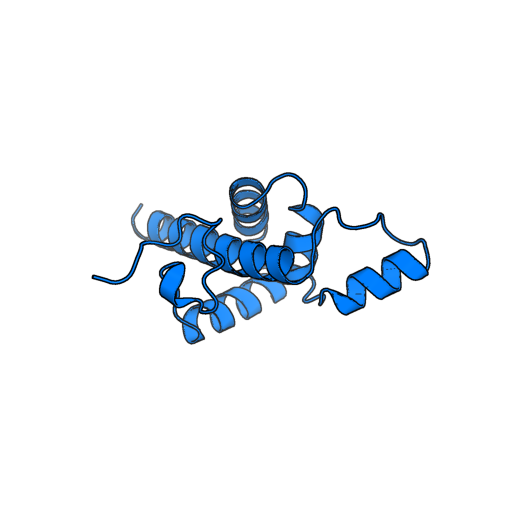1 95 ? -5.143 -0.231 2.281 1.00 95.81 95 LEU A CA 1
ATOM 758 C C . LEU A 1 95 ? -6.422 -0.664 3.007 1.00 95.81 95 LEU A C 1
ATOM 760 O O . LEU A 1 95 ? -6.529 -0.467 4.211 1.00 95.81 95 LEU A O 1
ATOM 764 N N . ALA A 1 96 ? -7.369 -1.288 2.306 1.00 94.94 96 ALA A N 1
ATOM 765 C CA . ALA A 1 96 ? -8.580 -1.812 2.931 1.00 94.94 96 ALA A CA 1
ATOM 766 C C . ALA A 1 96 ? -8.308 -3.028 3.833 1.00 94.94 96 ALA A C 1
ATOM 768 O O . ALA A 1 96 ? -8.915 -3.154 4.894 1.00 94.94 96 ALA A O 1
ATOM 769 N N . ILE A 1 97 ? -7.392 -3.920 3.440 1.00 95.44 97 ILE A N 1
ATOM 770 C CA . ILE A 1 97 ? -6.959 -5.046 4.283 1.00 95.44 97 ILE A CA 1
ATOM 771 C C . ILE A 1 97 ? -6.238 -4.521 5.528 1.00 95.44 97 ILE A C 1
ATOM 773 O O . ILE A 1 97 ? -6.547 -4.953 6.635 1.00 95.44 97 ILE A O 1
ATOM 777 N N . LEU A 1 98 ? -5.328 -3.559 5.357 1.00 96.25 98 LEU A N 1
ATOM 778 C CA . LEU A 1 98 ? -4.624 -2.905 6.457 1.00 96.25 98 LEU A CA 1
ATOM 779 C C . LEU A 1 98 ? -5.602 -2.270 7.451 1.00 96.25 98 LEU A C 1
ATOM 781 O O . LEU A 1 98 ? -5.472 -2.484 8.651 1.00 96.25 98 LEU A O 1
ATOM 785 N N . ASP A 1 99 ? -6.596 -1.528 6.961 1.00 95.75 99 ASP A N 1
ATOM 786 C CA . ASP A 1 99 ? -7.595 -0.890 7.819 1.00 95.75 99 ASP A CA 1
ATOM 787 C C . ASP A 1 99 ? -8.365 -1.918 8.660 1.00 95.75 99 ASP A C 1
ATOM 789 O O . ASP A 1 99 ? -8.504 -1.750 9.869 1.00 95.75 99 ASP A O 1
ATOM 793 N N . LYS A 1 100 ? -8.775 -3.038 8.052 1.00 93.56 100 LYS A N 1
ATOM 794 C CA . LYS A 1 100 ? -9.426 -4.148 8.768 1.00 93.56 100 LYS A CA 1
ATOM 795 C C . LYS A 1 100 ? -8.516 -4.782 9.819 1.00 93.56 100 LYS A C 1
ATOM 797 O O . LYS A 1 100 ? -8.982 -5.099 10.909 1.00 93.56 100 LYS A O 1
ATOM 802 N N . MET A 1 101 ? -7.230 -4.961 9.512 1.00 94.31 101 MET A N 1
ATOM 803 C CA . MET A 1 101 ? -6.253 -5.479 10.477 1.00 94.31 101 MET A 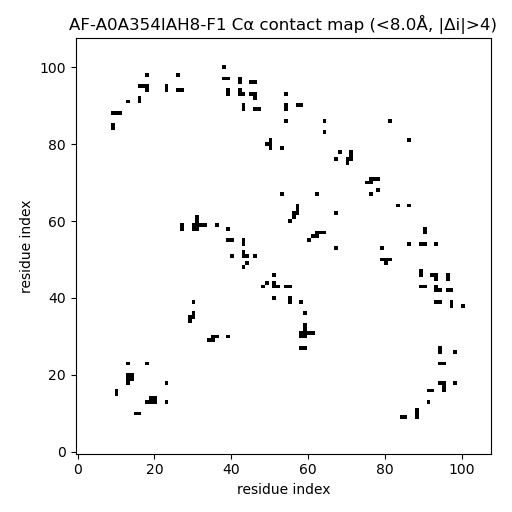CA 1
ATOM 804 C C . MET A 1 101 ? -6.090 -4.548 11.681 1.00 94.31 101 MET A C 1
ATOM 806 O O . MET A 1 101 ? -5.927 -5.026 12.800 1.00 94.31 101 MET A O 1
ATOM 810 N N . LEU A 1 102 ? -6.131 -3.233 11.458 1.00 93.25 102 LEU A N 1
ATOM 811 C CA . LEU A 1 102 ? -6.034 -2.238 12.525 1.00 93.25 102 LEU A CA 1
ATOM 812 C C . LEU A 1 102 ? -7.298 -2.216 13.390 1.00 93.25 102 LEU A C 1
ATOM 814 O O . LEU A 1 102 ? -7.187 -2.286 14.608 1.00 93.25 102 LEU A O 1
ATOM 818 N N . GLN A 1 103 ? -8.484 -2.240 12.777 1.00 89.69 103 GLN A N 1
ATOM 819 C CA . GLN A 1 103 ? -9.759 -2.322 13.507 1.00 89.69 103 GLN A CA 1
ATOM 820 C C . GLN A 1 103 ? -9.871 -3.609 14.346 1.00 89.69 103 GLN A C 1
ATOM 822 O O . GLN A 1 103 ? -10.362 -3.584 15.473 1.00 89.69 103 GLN A O 1
ATOM 827 N N . GLY A 1 104 ? -9.374 -4.736 13.824 1.00 79.62 104 GLY A N 1
ATOM 828 C CA . GLY A 1 104 ? -9.316 -6.003 14.560 1.00 79.62 104 GLY A CA 1
ATOM 829 C C . GLY A 1 104 ? -8.276 -6.033 15.687 1.00 79.62 104 GLY A C 1
ATOM 830 O O . GLY A 1 104 ? -8.384 -6.865 16.579 1.00 79.62 104 GLY A O 1
ATOM 831 N N . LYS A 1 105 ? -7.278 -5.137 15.668 1.00 61.62 105 LYS A N 1
ATOM 832 C CA . LYS A 1 105 ? -6.302 -4.972 16.759 1.00 61.62 105 LYS A CA 1
ATOM 833 C C . LYS A 1 105 ? -6.787 -4.036 17.861 1.00 61.62 105 LYS A C 1
ATOM 8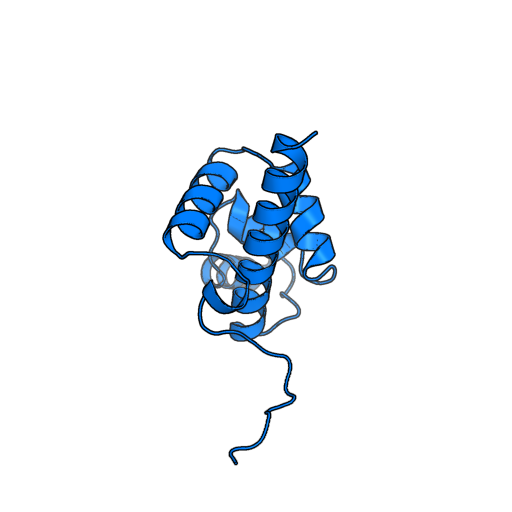35 O O . LYS A 1 105 ? -6.391 -4.223 18.998 1.00 61.62 105 LYS A O 1
ATOM 840 N N . GLU A 1 106 ? -7.609 -3.039 17.541 1.00 58.28 106 GLU A N 1
ATOM 841 C CA . GLU A 1 106 ? -8.181 -2.123 18.544 1.00 58.28 106 GLU A CA 1
ATOM 842 C C . GLU A 1 106 ? -9.287 -2.774 19.393 1.00 58.28 106 GLU A C 1
ATOM 844 O O . GLU A 1 106 ? -9.690 -2.221 20.412 1.00 58.28 106 GLU A O 1
ATOM 849 N N . THR A 1 107 ? -9.778 -3.946 18.983 1.00 47.41 107 THR A N 1
ATOM 850 C CA . THR A 1 107 ? -10.862 -4.689 19.648 1.00 47.41 107 THR A CA 1
ATOM 851 C C . THR A 1 107 ? -10.393 -5.921 20.433 1.00 47.41 107 THR A C 1
ATOM 853 O O . THR A 1 107 ? -11.239 -6.646 20.958 1.00 47.41 107 THR A O 1
ATOM 856 N N . ALA A 1 108 ? -9.078 -6.153 20.533 1.00 41.41 108 ALA A N 1
ATOM 857 C CA . ALA A 1 108 ? -8.457 -7.247 21.288 1.00 41.41 108 ALA A CA 1
ATOM 858 C C . ALA A 1 108 ? -7.644 -6.705 22.470 1.00 41.41 108 ALA A C 1
ATOM 860 O O . ALA A 1 108 ? -7.704 -7.336 23.547 1.00 41.41 108 ALA A O 1
#